Protein AF-A0A101E7K1-F1 (afdb_monomer)

Sequence (128 aa):
MLAAMALLCGRRRRAAAFFVLVTLVMLFLFSSRAGEYFLVRTLEDDFVPLSFRELVDMRNDGVKTAVVVLSGDAVRGSPAGGSLAAEIGEVTLKRLFEGYRVYRVTGFPLCVSGGVEPGAEGLLWLRL

Secondary structure (DSSP, 8-state):
-HHHHHHHHHHHHHHHHHHHHHHHHHHHHHTSHHHHIIIIIHHHTTSPPPPHHHHHHHHHTT----EEEE---EEET-GGGGGGTEEE-HHHHHHHHHHHHHHHHH-PPEEEE-PPPTTS--------

Nearest PDB structures (foldseek):
  6vih-assembly2_B  TM=4.436E-01  e=5.237E+00  Mus musculus
  8tv8-assembly1_A  TM=4.273E-01  e=5.237E+00  Haemophilus influenzae 86-028NP

pLDDT: mean 79.03, std 15.15, range [32.81, 94.38]

Foldseek 3Di:
DVVVVVVVVVVVVVVVVVVVVVVVVVVVCCPDPNVCCVPVVVVVVVDDDDDLVVLQVCLVVVPQDAQEQEADDWDACCPVCPPLSIDRDPVSVVSVVVSVVSCVSRVHHYAYDYDDDVVPPDDDPDDD

Mean predicted aligned error: 11.82 Å

Radius of gyration: 25.3 Å; Cα contacts (8 Å, |Δi|>4): 102; chains: 1; bounding box: 53×42×72 Å

Structure (mmCIF, N/CA/C/O backbone):
data_AF-A0A101E7K1-F1
#
_entry.id   AF-A0A101E7K1-F1
#
loop_
_atom_site.group_PDB
_atom_site.id
_atom_site.type_symbol
_atom_site.label_atom_id
_atom_site.label_alt_id
_atom_site.label_comp_id
_atom_site.label_asym_id
_atom_site.label_entity_id
_atom_site.label_seq_id
_atom_site.pdbx_PDB_ins_code
_atom_site.Cartn_x
_atom_site.Cartn_y
_atom_site.Cartn_z
_atom_site.occupancy
_atom_site.B_iso_or_equiv
_atom_site.auth_seq_id
_atom_site.auth_comp_id
_atom_site.auth_asym_id
_atom_site.auth_atom_id
_atom_site.pdbx_PDB_model_num
ATOM 1 N N . MET A 1 1 ? 30.604 18.712 -49.560 1.00 47.19 1 MET A N 1
ATOM 2 C CA . MET A 1 1 ? 29.372 18.969 -48.771 1.00 47.19 1 MET A CA 1
ATOM 3 C C . MET A 1 1 ? 28.656 17.691 -48.323 1.00 47.19 1 MET A C 1
ATOM 5 O O . MET A 1 1 ? 28.314 17.609 -47.152 1.00 47.19 1 MET A O 1
ATOM 9 N N . LEU A 1 2 ? 28.494 16.668 -49.174 1.00 46.56 2 LEU A N 1
ATOM 10 C CA . LEU A 1 2 ? 27.798 15.413 -48.820 1.00 46.56 2 LEU A CA 1
ATOM 11 C C . LEU A 1 2 ? 28.446 14.616 -47.667 1.00 46.56 2 LEU A C 1
ATOM 13 O O . LEU A 1 2 ? 27.737 14.141 -46.788 1.00 46.56 2 LEU A O 1
ATOM 17 N N . ALA A 1 3 ? 29.780 14.537 -47.598 1.00 50.59 3 ALA A N 1
ATOM 18 C CA . ALA A 1 3 ? 30.481 13.847 -46.505 1.00 50.59 3 ALA A CA 1
ATOM 19 C C . ALA A 1 3 ? 30.315 14.549 -45.142 1.00 50.59 3 ALA A C 1
ATOM 21 O O . ALA A 1 3 ? 30.110 13.891 -44.126 1.00 50.59 3 ALA A O 1
ATOM 22 N N . ALA A 1 4 ? 30.323 15.888 -45.123 1.00 52.47 4 ALA A N 1
ATOM 23 C CA . ALA A 1 4 ? 30.047 16.677 -43.921 1.00 52.47 4 ALA A CA 1
ATOM 24 C C . ALA A 1 4 ? 28.583 16.523 -43.479 1.00 52.47 4 ALA A C 1
ATOM 26 O O . ALA A 1 4 ? 28.312 16.364 -42.293 1.00 52.47 4 ALA A O 1
ATOM 27 N N . MET A 1 5 ? 27.646 16.478 -44.433 1.00 50.53 5 MET A N 1
ATOM 28 C CA . MET A 1 5 ? 26.222 16.244 -44.180 1.00 50.53 5 MET A CA 1
ATOM 29 C C . MET A 1 5 ? 25.953 14.821 -43.656 1.00 50.53 5 MET A C 1
ATOM 31 O O . MET A 1 5 ? 25.153 14.651 -42.73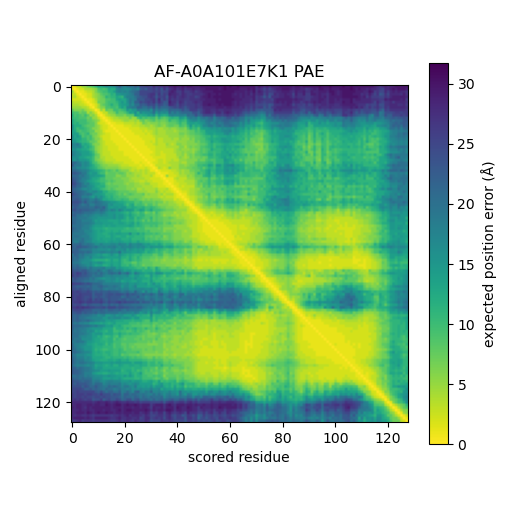7 1.00 50.53 5 MET A O 1
ATOM 35 N N . ALA A 1 6 ? 26.679 13.813 -44.152 1.00 58.31 6 ALA A N 1
ATOM 36 C CA . ALA A 1 6 ? 26.643 12.439 -43.649 1.00 58.31 6 ALA A CA 1
ATOM 37 C C . ALA A 1 6 ? 27.265 12.305 -42.244 1.00 58.31 6 ALA A C 1
ATOM 39 O O . ALA A 1 6 ? 26.709 11.610 -41.396 1.00 58.31 6 ALA A O 1
ATOM 40 N N . LEU A 1 7 ? 28.358 13.024 -41.953 1.00 55.97 7 LEU A N 1
ATOM 41 C CA . LEU A 1 7 ? 28.968 13.110 -40.617 1.00 55.97 7 LEU A CA 1
ATOM 42 C C . LEU A 1 7 ? 28.064 13.835 -39.609 1.00 55.97 7 LEU A C 1
ATOM 44 O O . LEU A 1 7 ? 27.928 13.377 -38.476 1.00 55.97 7 LEU A O 1
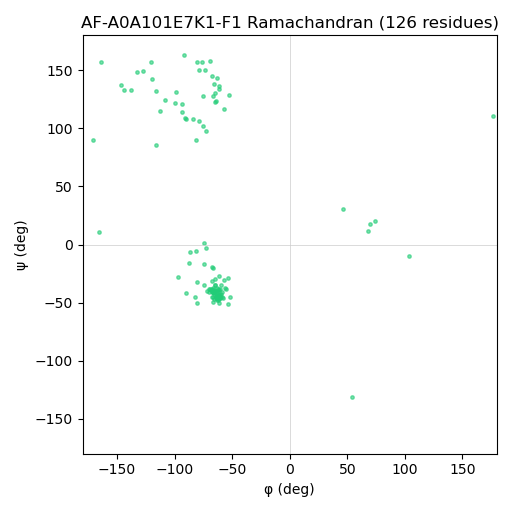ATOM 48 N N . LEU A 1 8 ? 27.396 14.917 -40.020 1.00 56.31 8 LEU A N 1
ATOM 49 C CA . LEU A 1 8 ? 26.394 15.632 -39.220 1.00 56.31 8 LEU A CA 1
ATOM 50 C C . LEU A 1 8 ? 25.156 14.761 -38.955 1.00 56.31 8 LEU A C 1
ATOM 52 O O . LEU A 1 8 ? 24.689 14.704 -37.817 1.00 56.31 8 LEU A O 1
ATOM 56 N N . CYS A 1 9 ? 24.665 14.023 -39.958 1.00 56.19 9 CYS A N 1
ATOM 57 C CA . CYS A 1 9 ? 23.576 13.056 -39.787 1.00 56.19 9 CYS A CA 1
ATOM 58 C C . CYS A 1 9 ? 23.989 11.875 -38.899 1.00 56.19 9 CYS A C 1
ATOM 60 O O . CYS A 1 9 ? 23.218 11.461 -38.040 1.00 56.19 9 CYS A O 1
ATOM 62 N N . GLY A 1 10 ? 25.212 11.361 -39.045 1.00 61.84 10 GLY A N 1
ATOM 63 C CA . GLY A 1 10 ? 25.756 10.282 -38.220 1.00 61.84 10 GLY A CA 1
ATOM 64 C C . GLY A 1 10 ? 25.981 10.701 -36.766 1.00 61.84 10 GLY A C 1
ATOM 65 O O . GLY A 1 10 ? 25.637 9.956 -35.853 1.00 61.84 10 GLY A O 1
ATOM 66 N N . ARG A 1 11 ? 26.485 11.919 -36.528 1.00 63.91 11 ARG A N 1
ATOM 67 C CA . ARG A 1 11 ? 26.668 12.489 -35.184 1.0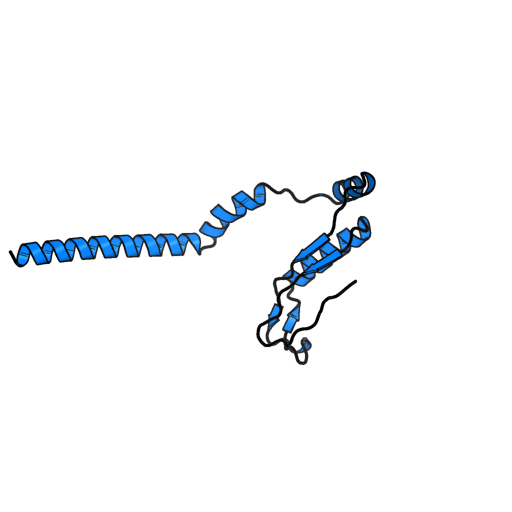0 63.91 11 ARG A CA 1
ATOM 68 C C . ARG A 1 11 ? 25.328 12.789 -34.509 1.00 63.91 11 ARG A C 1
ATOM 70 O O . ARG A 1 11 ? 25.182 12.478 -33.332 1.00 63.91 11 ARG A O 1
ATOM 77 N N . ARG A 1 12 ? 24.330 13.289 -35.252 1.00 68.88 12 ARG A N 1
ATOM 78 C CA . ARG A 1 12 ? 22.944 13.429 -34.762 1.00 68.88 12 ARG A CA 1
ATOM 79 C C . ARG A 1 12 ? 22.290 12.079 -34.469 1.00 68.88 12 ARG A C 1
ATOM 81 O O . ARG A 1 12 ? 21.631 11.961 -33.448 1.00 68.88 12 ARG A O 1
ATOM 88 N N . ARG A 1 13 ? 22.512 11.050 -35.297 1.00 73.69 13 ARG A N 1
ATOM 89 C CA . ARG A 1 13 ? 22.018 9.683 -35.044 1.00 73.69 13 ARG A CA 1
ATOM 90 C C . ARG A 1 13 ? 22.669 9.042 -33.821 1.00 73.69 13 ARG A C 1
ATOM 92 O O . ARG A 1 13 ? 21.967 8.416 -33.043 1.00 73.69 13 ARG A O 1
ATOM 99 N N . ARG A 1 14 ? 23.976 9.228 -33.614 1.00 77.06 14 ARG A N 1
ATOM 100 C CA . ARG A 1 14 ? 24.668 8.760 -32.399 1.00 77.06 14 ARG A CA 1
ATOM 101 C C . ARG A 1 14 ? 24.197 9.504 -31.151 1.00 77.06 14 ARG A C 1
ATOM 103 O O . ARG A 1 14 ? 23.989 8.868 -30.130 1.00 77.06 14 ARG A O 1
ATOM 110 N N . ALA A 1 15 ? 23.983 10.818 -31.243 1.00 81.44 15 ALA A N 1
ATOM 111 C CA . ALA A 1 15 ? 23.408 11.598 -30.149 1.00 81.44 15 ALA A CA 1
ATOM 112 C C . ALA A 1 15 ? 21.971 11.151 -29.834 1.00 81.44 15 ALA A C 1
ATOM 114 O O . ALA A 1 15 ? 21.650 10.913 -28.677 1.00 81.44 15 ALA A O 1
ATOM 115 N N . ALA A 1 16 ? 21.126 10.957 -30.851 1.00 80.81 16 ALA A N 1
ATOM 116 C CA . ALA A 1 16 ? 19.772 10.437 -30.675 1.00 80.8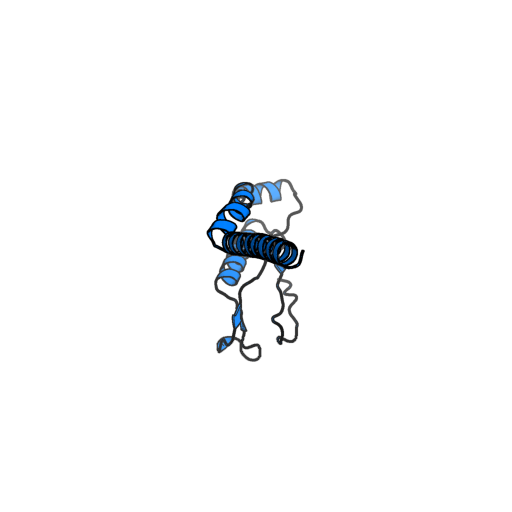1 16 ALA A CA 1
ATOM 117 C C . ALA A 1 16 ? 19.777 9.024 -30.070 1.00 80.81 16 ALA A C 1
ATOM 119 O O . ALA A 1 16 ? 19.045 8.769 -29.124 1.00 80.81 16 ALA A O 1
ATOM 120 N N . ALA A 1 17 ? 20.644 8.130 -30.554 1.00 85.31 17 ALA A N 1
ATOM 121 C CA . ALA A 1 17 ? 20.807 6.790 -29.993 1.00 85.31 17 ALA A CA 1
ATOM 122 C C . ALA A 1 17 ? 21.284 6.831 -28.534 1.00 85.31 17 ALA A C 1
ATOM 124 O O . ALA A 1 17 ? 20.805 6.051 -27.721 1.00 85.31 17 ALA A O 1
ATOM 125 N N . PHE A 1 18 ? 22.178 7.762 -28.189 1.00 88.06 18 PHE A N 1
ATOM 126 C CA . PHE A 1 18 ? 22.599 7.987 -26.809 1.00 88.06 18 PHE A CA 1
ATOM 127 C C . PHE A 1 18 ? 21.430 8.442 -25.929 1.00 88.06 18 PHE A C 1
ATOM 129 O O . PHE A 1 18 ? 21.218 7.855 -24.876 1.00 88.06 18 PHE A O 1
ATOM 136 N N . PHE A 1 19 ? 20.627 9.418 -26.368 1.00 86.50 19 PHE A N 1
ATOM 137 C CA . PHE A 1 19 ? 19.441 9.842 -25.616 1.00 86.50 19 PHE A CA 1
ATOM 138 C C . PHE A 1 19 ? 18.425 8.710 -25.454 1.00 86.50 19 PHE A C 1
ATOM 140 O O . PHE A 1 19 ? 17.940 8.502 -24.350 1.00 86.50 19 PHE A O 1
ATOM 147 N N . VAL A 1 20 ? 18.161 7.930 -26.507 1.00 89.38 20 VAL A N 1
ATOM 148 C CA . VAL A 1 20 ? 17.277 6.755 -26.433 1.00 89.38 20 VAL A CA 1
ATOM 149 C C . VAL A 1 20 ? 17.817 5.722 -25.446 1.00 89.38 20 VAL A C 1
ATOM 151 O O . VAL A 1 20 ? 17.059 5.221 -24.622 1.00 89.38 20 VAL A O 1
ATOM 154 N N . LEU A 1 21 ? 19.120 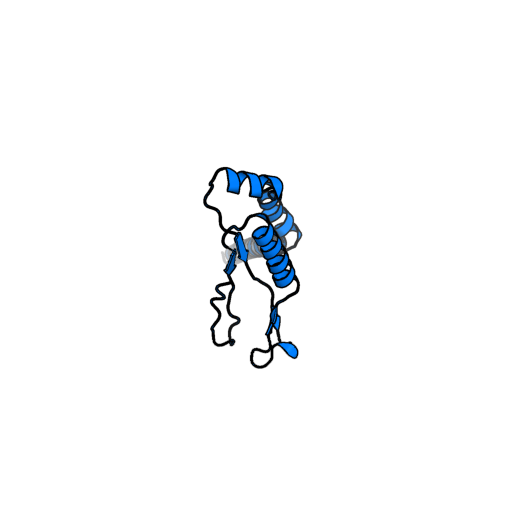5.430 -25.485 1.00 93.81 21 LEU A N 1
ATOM 155 C CA . LEU A 1 21 ? 19.761 4.510 -24.548 1.00 93.81 21 LEU A CA 1
ATOM 156 C C . LEU A 1 21 ? 19.637 5.014 -23.106 1.00 93.81 21 LEU A C 1
ATOM 158 O O . LEU A 1 21 ? 19.256 4.248 -22.228 1.00 93.81 21 LEU A O 1
ATOM 162 N N . VAL A 1 22 ? 19.910 6.298 -22.865 1.00 94.38 22 VAL A N 1
ATOM 163 C CA . VAL A 1 22 ? 19.771 6.920 -21.541 1.00 94.38 22 VAL A CA 1
ATOM 164 C C . VAL A 1 22 ? 18.326 6.844 -21.056 1.00 94.38 22 VAL A C 1
ATOM 166 O O . VAL A 1 22 ? 18.098 6.435 -19.922 1.00 94.38 22 VAL A O 1
ATOM 169 N N . THR A 1 23 ? 17.345 7.172 -21.900 1.00 91.88 23 THR A N 1
ATOM 170 C CA . THR A 1 23 ? 15.924 7.049 -21.553 1.00 91.88 23 THR A CA 1
ATOM 171 C C . THR A 1 23 ? 15.558 5.608 -21.219 1.00 91.88 23 THR A C 1
ATOM 173 O O . THR A 1 23 ? 14.862 5.381 -20.236 1.00 91.88 23 THR A O 1
ATOM 176 N N . LEU A 1 24 ? 16.052 4.633 -21.982 1.00 93.81 24 LEU A N 1
ATOM 177 C CA . LEU A 1 24 ? 15.768 3.220 -21.747 1.00 93.81 24 LEU A CA 1
ATOM 178 C C . LEU A 1 24 ? 16.388 2.724 -20.433 1.00 93.81 24 LEU A C 1
ATOM 180 O O . LEU A 1 24 ? 15.728 2.018 -19.678 1.00 93.81 24 LEU A O 1
ATOM 184 N N . VAL A 1 25 ? 17.617 3.148 -20.123 1.00 93.25 25 VAL A N 1
ATOM 185 C CA . VAL A 1 25 ? 18.278 2.856 -18.842 1.00 93.25 25 VAL A CA 1
ATOM 186 C C . VAL A 1 25 ? 17.526 3.500 -17.680 1.00 93.25 25 VAL A C 1
ATOM 188 O O . VAL A 1 25 ? 17.271 2.833 -16.683 1.00 93.25 25 VAL A O 1
ATOM 191 N N . MET A 1 26 ? 17.128 4.767 -17.801 1.00 91.06 26 MET A N 1
ATOM 192 C CA . MET A 1 26 ? 16.355 5.456 -16.763 1.00 91.06 26 MET A CA 1
ATOM 193 C C . MET A 1 26 ? 14.995 4.795 -16.543 1.00 91.06 26 MET A C 1
ATOM 195 O O . MET A 1 26 ? 14.612 4.546 -15.405 1.00 91.06 26 MET A O 1
ATOM 199 N N . LEU A 1 27 ? 14.290 4.450 -17.621 1.00 90.94 27 LEU A N 1
ATOM 200 C CA . LEU A 1 27 ? 13.003 3.765 -17.553 1.00 90.94 27 LEU A CA 1
ATOM 201 C C . LEU A 1 27 ? 13.145 2.378 -16.921 1.00 90.94 27 LEU A C 1
ATOM 203 O O . LEU A 1 27 ? 12.325 2.000 -16.091 1.00 90.94 27 LEU A O 1
ATOM 207 N N . PHE A 1 28 ? 14.215 1.651 -17.245 1.00 92.06 28 PHE A N 1
ATOM 208 C CA . PHE A 1 28 ? 14.529 0.379 -16.603 1.00 92.06 28 PHE A CA 1
ATOM 209 C C . PHE A 1 28 ? 14.807 0.543 -15.104 1.00 92.06 28 PHE A C 1
ATOM 211 O O . PHE A 1 28 ? 14.251 -0.201 -14.302 1.00 92.06 28 PHE A O 1
ATOM 218 N N . LEU A 1 29 ? 15.619 1.530 -14.710 1.00 90.31 29 LEU A N 1
ATOM 219 C CA . LEU A 1 29 ? 15.913 1.799 -13.301 1.00 90.31 29 LEU A CA 1
ATOM 220 C C . LEU A 1 29 ? 14.642 2.162 -12.525 1.00 90.31 29 LEU A C 1
ATOM 222 O O . LEU A 1 29 ? 14.397 1.569 -11.475 1.00 90.31 29 LEU A O 1
ATOM 226 N N . PHE A 1 30 ? 13.804 3.053 -13.062 1.00 87.94 30 PHE A N 1
ATOM 227 C CA . PHE A 1 30 ? 12.537 3.442 -12.438 1.00 87.94 30 PHE A CA 1
ATOM 228 C C . PHE A 1 30 ? 11.494 2.320 -12.410 1.00 87.94 30 PHE A C 1
ATOM 230 O O . PHE A 1 30 ? 10.718 2.245 -11.466 1.00 87.94 30 PHE A O 1
ATOM 237 N N . SER A 1 31 ? 11.500 1.422 -13.397 1.00 88.75 31 SER A N 1
ATOM 238 C CA . SER A 1 31 ? 10.630 0.240 -13.425 1.00 88.75 31 SER A CA 1
ATOM 239 C C . SER A 1 31 ? 11.163 -0.929 -12.585 1.00 88.75 31 SER A C 1
ATOM 241 O O . SER A 1 31 ? 10.504 -1.965 -12.492 1.00 88.75 31 SER A O 1
ATOM 243 N N . SER A 1 32 ? 12.366 -0.815 -12.018 1.00 89.12 32 SER A N 1
ATOM 244 C CA . SER A 1 32 ? 12.979 -1.865 -11.206 1.00 89.12 32 SER A CA 1
ATOM 245 C C . SER A 1 32 ? 12.660 -1.691 -9.721 1.00 89.12 32 SER A C 1
ATOM 247 O O . SER A 1 32 ? 12.348 -0.594 -9.259 1.00 89.12 32 SER A O 1
ATOM 249 N N . ARG A 1 33 ? 12.862 -2.761 -8.940 1.00 82.25 33 ARG A N 1
ATOM 250 C CA . ARG A 1 33 ? 12.764 -2.720 -7.469 1.00 82.25 33 ARG A CA 1
ATOM 251 C C . ARG A 1 33 ? 13.643 -1.642 -6.829 1.00 82.25 33 ARG A C 1
ATOM 253 O O . ARG A 1 33 ? 13.312 -1.152 -5.759 1.00 82.25 33 ARG A O 1
ATOM 260 N N . ALA A 1 34 ? 14.766 -1.276 -7.452 1.00 84.69 34 ALA A N 1
ATOM 261 C CA . ALA A 1 34 ? 15.626 -0.212 -6.936 1.00 84.69 34 ALA A CA 1
ATOM 262 C C . ALA A 1 34 ? 14.969 1.170 -7.080 1.00 84.69 34 ALA A C 1
ATOM 264 O O . ALA A 1 34 ? 15.072 1.995 -6.174 1.00 84.69 34 ALA A O 1
ATOM 265 N N . GLY A 1 35 ? 14.267 1.403 -8.194 1.00 84.56 35 GLY A N 1
ATOM 266 C CA . GLY A 1 35 ? 13.477 2.612 -8.414 1.00 84.56 35 GLY A CA 1
ATOM 267 C C . GLY A 1 35 ? 12.297 2.694 -7.453 1.00 84.56 35 GLY A C 1
ATOM 268 O O . GLY A 1 35 ? 12.127 3.719 -6.799 1.00 84.56 35 GLY A O 1
ATOM 269 N N . GLU A 1 36 ? 11.552 1.594 -7.307 1.00 83.69 36 GLU A N 1
ATOM 270 C CA . GLU A 1 36 ? 10.478 1.457 -6.314 1.00 83.69 36 GLU A CA 1
ATOM 271 C C . GLU A 1 36 ? 10.989 1.784 -4.909 1.00 83.69 36 GLU A C 1
ATOM 273 O O . GLU A 1 36 ? 10.447 2.659 -4.247 1.00 83.69 36 GLU A O 1
ATOM 278 N N . TYR A 1 37 ? 12.091 1.166 -4.483 1.00 85.25 37 TYR A N 1
ATOM 279 C CA . TYR A 1 37 ? 12.677 1.425 -3.173 1.00 85.25 37 TYR A CA 1
ATOM 280 C C . TYR A 1 37 ? 13.035 2.902 -2.977 1.00 85.25 37 TYR A C 1
ATOM 282 O O . TYR A 1 37 ? 12.735 3.471 -1.938 1.00 85.25 37 TYR A O 1
ATOM 290 N N . PHE A 1 38 ? 13.676 3.543 -3.955 1.00 85.44 38 PHE A N 1
ATOM 291 C CA . PHE A 1 38 ? 14.118 4.929 -3.802 1.00 85.44 38 PHE A CA 1
ATOM 292 C C . PHE A 1 38 ? 12.949 5.928 -3.784 1.00 85.44 38 PHE A C 1
ATOM 294 O O . PHE A 1 38 ? 12.950 6.871 -2.994 1.00 85.44 38 PHE A O 1
ATOM 301 N N . LEU A 1 39 ? 11.947 5.719 -4.641 1.00 83.88 39 LEU A N 1
ATOM 302 C CA . LEU A 1 39 ? 10.788 6.607 -4.767 1.00 83.88 39 LEU A CA 1
ATOM 303 C C . LEU A 1 39 ? 9.743 6.362 -3.682 1.00 83.88 39 LEU A C 1
ATOM 305 O O . LEU A 1 39 ? 9.279 7.305 -3.050 1.00 83.88 39 LEU A O 1
ATOM 309 N N . VAL A 1 40 ? 9.351 5.103 -3.500 1.00 83.06 40 VAL A N 1
ATOM 310 C CA . VAL A 1 40 ? 8.199 4.723 -2.679 1.00 83.06 40 VAL A CA 1
ATOM 311 C C . VAL A 1 40 ? 8.585 4.680 -1.213 1.00 83.06 40 VAL A C 1
ATOM 313 O O . VAL A 1 40 ? 7.888 5.270 -0.400 1.00 83.06 40 VAL A O 1
ATOM 316 N N . ARG A 1 41 ? 9.726 4.076 -0.861 1.00 78.38 41 ARG A N 1
ATOM 317 C CA . ARG A 1 41 ? 10.103 3.929 0.551 1.00 78.38 41 ARG A CA 1
ATOM 318 C C . ARG A 1 41 ? 10.310 5.272 1.244 1.00 78.38 41 ARG A C 1
ATOM 320 O O . ARG A 1 41 ? 9.888 5.438 2.377 1.00 78.38 41 ARG A O 1
ATOM 327 N N . THR A 1 42 ? 10.887 6.241 0.534 1.00 79.12 42 THR A N 1
ATOM 328 C CA . THR A 1 42 ? 11.045 7.609 1.047 1.00 79.12 42 THR A CA 1
ATOM 329 C C . THR A 1 42 ? 9.693 8.249 1.375 1.00 79.12 42 THR A C 1
ATOM 331 O O . THR A 1 42 ? 9.597 8.997 2.336 1.00 79.12 42 THR A O 1
ATOM 334 N N . LEU A 1 43 ? 8.648 7.945 0.598 1.00 79.62 43 LEU A N 1
ATOM 335 C CA . LEU A 1 43 ? 7.293 8.443 0.846 1.00 79.62 43 LEU A CA 1
ATOM 336 C C . LEU A 1 43 ? 6.555 7.635 1.922 1.00 79.62 43 LEU A C 1
ATOM 338 O O . LEU A 1 43 ? 5.728 8.193 2.633 1.00 79.62 43 LEU A O 1
ATOM 342 N N . GLU A 1 44 ? 6.818 6.332 2.030 1.00 79.69 44 GLU A N 1
ATOM 343 C CA . GLU A 1 44 ? 6.190 5.461 3.030 1.00 79.69 44 GLU A CA 1
ATOM 344 C C . GLU A 1 44 ? 6.753 5.688 4.440 1.00 79.69 44 GLU A C 1
ATOM 346 O O . GLU A 1 44 ? 5.994 5.635 5.407 1.00 79.69 44 GLU A O 1
ATOM 351 N N . ASP A 1 45 ? 8.047 5.994 4.567 1.00 79.44 45 ASP A N 1
ATOM 352 C CA . ASP A 1 45 ? 8.704 6.210 5.864 1.00 79.44 45 ASP A CA 1
ATOM 353 C C . ASP A 1 45 ? 8.185 7.473 6.596 1.00 79.44 45 ASP A C 1
ATOM 355 O O . ASP A 1 45 ? 8.285 7.555 7.822 1.00 79.44 45 ASP A O 1
ATOM 359 N N . ASP A 1 46 ? 7.566 8.423 5.884 1.00 79.56 46 ASP A N 1
ATOM 360 C CA . ASP A 1 46 ? 6.960 9.627 6.476 1.00 79.56 46 ASP A CA 1
ATOM 361 C C . ASP A 1 46 ? 5.629 9.344 7.207 1.00 79.56 46 ASP A C 1
ATOM 363 O O . ASP A 1 46 ? 5.182 10.155 8.024 1.00 79.56 46 ASP A O 1
ATOM 367 N N . PHE A 1 47 ? 4.987 8.194 6.958 1.00 76.25 47 PHE A N 1
ATOM 368 C CA . PHE A 1 47 ? 3.683 7.848 7.534 1.00 76.25 47 PHE A CA 1
ATOM 369 C C . PHE A 1 47 ? 3.776 6.621 8.440 1.00 76.25 47 PHE A C 1
ATOM 371 O O . PHE A 1 47 ? 3.494 5.488 8.044 1.00 76.25 47 PHE A O 1
ATOM 378 N N . VAL A 1 48 ? 4.119 6.856 9.707 1.00 82.81 48 VAL A N 1
ATOM 379 C CA . VAL A 1 48 ? 4.140 5.799 10.725 1.00 82.81 48 VAL A CA 1
ATOM 380 C C . VAL A 1 48 ? 2.714 5.272 10.972 1.00 82.81 48 VAL A C 1
ATOM 382 O O . VAL A 1 48 ? 1.801 6.071 11.204 1.00 82.81 48 VAL A O 1
ATOM 385 N N . PRO A 1 49 ? 2.488 3.942 10.958 1.00 85.31 49 PRO A N 1
ATOM 386 C CA . PRO A 1 49 ? 1.178 3.366 11.244 1.00 85.31 49 PRO A CA 1
ATOM 387 C C . PRO A 1 49 ? 0.700 3.702 12.661 1.00 85.31 49 PRO A C 1
ATOM 389 O O . PRO A 1 49 ? 1.437 3.517 13.630 1.00 85.31 49 PRO A O 1
ATOM 392 N N . LEU A 1 50 ? -0.560 4.127 12.786 1.00 87.69 50 LEU A N 1
ATOM 393 C CA . LEU A 1 50 ? -1.196 4.386 14.080 1.00 87.69 50 LEU A CA 1
ATOM 394 C C . LEU A 1 50 ? -1.355 3.093 14.886 1.00 87.69 50 LEU A C 1
ATOM 396 O O . LEU A 1 50 ? -1.785 2.057 14.372 1.00 87.69 50 LEU A O 1
ATOM 400 N N . SER A 1 51 ? -1.073 3.172 16.180 1.00 90.31 51 SER A N 1
ATOM 401 C CA . SER A 1 51 ? -1.340 2.094 17.124 1.00 90.31 51 SER A CA 1
ATOM 402 C C . SER A 1 51 ? -2.829 2.011 17.479 1.00 90.31 51 SER A C 1
ATOM 404 O O . SER A 1 51 ? -3.573 2.991 17.429 1.00 90.31 51 SER A O 1
ATOM 406 N N . PHE A 1 52 ? -3.282 0.835 17.930 1.00 87.81 52 PHE A N 1
ATOM 407 C CA . PHE A 1 52 ? -4.663 0.662 18.404 1.00 87.81 52 PHE A CA 1
ATOM 408 C C . PHE A 1 52 ? -5.033 1.614 19.546 1.00 87.81 52 PHE A C 1
ATOM 410 O O . PHE A 1 52 ? -6.194 1.995 19.660 1.00 87.81 52 PHE A O 1
ATOM 417 N N . ARG A 1 53 ? -4.064 1.996 20.386 1.00 90.12 53 ARG A N 1
ATOM 418 C CA . ARG A 1 53 ? -4.296 2.924 21.493 1.00 90.12 53 ARG A CA 1
ATOM 419 C C . ARG A 1 53 ? -4.637 4.316 20.973 1.00 90.12 53 ARG A C 1
ATOM 421 O O . ARG A 1 53 ? -5.670 4.851 21.350 1.00 90.12 53 ARG A O 1
ATOM 428 N N . GLU A 1 54 ? -3.840 4.832 20.043 1.00 91.44 54 GLU A N 1
ATOM 429 C CA . GLU A 1 54 ? -4.079 6.139 19.421 1.00 91.44 54 GLU A CA 1
ATOM 430 C C . GLU A 1 54 ? -5.421 6.173 18.686 1.00 91.44 54 GLU A C 1
ATOM 432 O O . GLU A 1 54 ? -6.158 7.146 18.784 1.00 91.44 54 GLU A O 1
ATOM 437 N N . LEU A 1 55 ? -5.798 5.081 18.014 1.00 90.81 55 LEU A N 1
ATOM 438 C CA . LEU A 1 55 ? -7.100 4.982 17.349 1.00 90.81 55 LEU A CA 1
ATOM 439 C C . LEU A 1 55 ? -8.283 5.011 18.333 1.00 90.81 55 LEU A C 1
ATOM 441 O O . LEU A 1 55 ? -9.341 5.553 18.009 1.00 90.81 55 LEU A O 1
ATOM 445 N N . VAL A 1 56 ? -8.128 4.425 19.523 1.00 89.88 56 VAL A N 1
ATOM 446 C CA . VAL A 1 56 ? -9.140 4.490 20.590 1.00 89.88 56 VAL A CA 1
ATOM 447 C C . VAL A 1 56 ? -9.190 5.887 21.206 1.00 89.88 56 VAL A C 1
ATOM 449 O O . VAL A 1 56 ? -10.284 6.397 21.438 1.00 89.88 56 VAL A O 1
ATOM 452 N N . ASP A 1 57 ? -8.040 6.526 21.409 1.00 92.12 57 ASP A N 1
ATOM 453 C CA . ASP A 1 57 ? -7.965 7.898 21.917 1.00 92.12 57 ASP A CA 1
ATOM 454 C C . ASP A 1 57 ? -8.648 8.872 20.937 1.00 92.12 57 ASP A C 1
ATOM 456 O O . ASP A 1 57 ? -9.551 9.602 21.335 1.00 92.12 57 ASP A O 1
ATOM 460 N N . MET A 1 58 ? -8.382 8.754 19.629 1.00 90.31 58 MET A N 1
ATOM 461 C CA . MET A 1 58 ? -9.080 9.519 18.581 1.00 90.31 58 MET A CA 1
ATOM 462 C C . MET A 1 58 ? -10.605 9.355 18.629 1.00 90.31 58 MET A C 1
ATOM 464 O O . MET A 1 58 ? -11.353 10.303 18.379 1.00 90.31 58 MET A O 1
ATOM 468 N N . ARG A 1 59 ? -11.086 8.144 18.930 1.00 88.38 59 ARG A N 1
ATOM 469 C CA . ARG A 1 59 ? -12.520 7.881 19.087 1.00 88.38 59 ARG A CA 1
ATOM 470 C C . ARG A 1 59 ? -13.077 8.605 20.314 1.00 88.38 59 ARG A C 1
ATOM 472 O O . ARG A 1 59 ? -14.151 9.197 20.222 1.00 88.38 59 ARG A O 1
ATOM 479 N N . ASN A 1 60 ? -12.375 8.541 21.444 1.00 90.00 60 ASN A N 1
ATOM 480 C CA . ASN A 1 60 ? -12.786 9.179 22.697 1.00 90.00 60 ASN A CA 1
ATOM 481 C C . ASN A 1 60 ? -12.800 10.708 22.580 1.00 90.00 60 ASN A C 1
ATOM 483 O O . ASN A 1 60 ? -13.706 11.350 23.108 1.00 90.00 60 ASN A O 1
ATOM 487 N N . ASP A 1 61 ? -11.871 11.264 21.804 1.00 92.25 61 ASP A N 1
ATOM 488 C CA . ASP A 1 61 ? -11.793 12.691 21.479 1.00 92.25 61 ASP A CA 1
ATOM 489 C C . ASP A 1 61 ? -12.888 13.144 20.492 1.00 92.25 61 ASP A C 1
ATOM 491 O O . ASP A 1 61 ? -13.001 14.325 20.161 1.00 92.25 61 ASP A O 1
ATOM 495 N N . GLY A 1 62 ? -13.725 12.216 20.009 1.00 88.38 62 GLY A N 1
ATOM 496 C CA . GLY A 1 62 ? -14.842 12.509 19.113 1.00 88.38 62 GLY A CA 1
ATOM 497 C C . GLY A 1 62 ? -14.420 12.831 17.677 1.00 88.38 62 GLY A C 1
ATOM 498 O O . GLY A 1 62 ? -15.196 13.436 16.930 1.00 88.38 62 GLY A O 1
ATOM 499 N N . VAL A 1 63 ? -13.211 12.434 17.267 1.00 90.75 63 VAL A N 1
ATOM 500 C CA . VAL A 1 63 ? -12.723 12.646 15.901 1.00 90.75 63 VAL A CA 1
ATOM 501 C C . VAL A 1 63 ? -13.546 11.799 14.929 1.00 90.75 63 VAL A C 1
ATOM 503 O O . VAL A 1 63 ? -13.722 10.591 15.100 1.00 90.75 63 VAL A O 1
ATOM 506 N N . LYS A 1 64 ? -14.073 12.437 13.879 1.00 88.69 64 LYS A N 1
ATOM 507 C CA . LYS A 1 64 ? -14.826 11.748 12.825 1.00 88.69 64 LYS A CA 1
ATOM 508 C C . LYS A 1 64 ? -13.861 10.984 11.923 1.00 88.69 64 LYS A C 1
ATOM 510 O O . LYS A 1 64 ? -13.252 11.574 11.035 1.00 88.69 64 LYS A O 1
ATOM 515 N N . THR A 1 65 ? -13.782 9.675 12.127 1.00 91.88 65 THR A N 1
ATOM 516 C CA . THR A 1 65 ? -12.869 8.783 11.405 1.00 91.88 65 THR A CA 1
ATOM 517 C C . THR A 1 65 ? -13.631 7.608 10.797 1.00 91.88 65 THR A C 1
ATOM 519 O O . THR A 1 65 ? -14.644 7.168 11.338 1.00 91.88 65 THR A O 1
ATOM 522 N N . ALA A 1 66 ? -13.139 7.094 9.669 1.00 90.88 66 ALA A N 1
ATOM 523 C CA . ALA A 1 66 ? -13.620 5.875 9.029 1.00 90.88 66 ALA A CA 1
ATOM 524 C C . ALA A 1 66 ? -12.431 4.981 8.657 1.00 90.88 66 ALA A C 1
ATOM 526 O O . ALA A 1 66 ? -11.351 5.475 8.336 1.00 90.88 66 ALA A O 1
ATOM 527 N N . VAL A 1 67 ? -12.639 3.667 8.685 1.00 91.81 67 VAL A N 1
ATOM 528 C CA . VAL A 1 67 ? -11.663 2.679 8.220 1.00 91.81 67 VAL A CA 1
ATOM 529 C C . VAL A 1 67 ? -11.980 2.368 6.766 1.00 91.81 67 VAL A C 1
ATOM 531 O O . VAL A 1 67 ? -13.081 1.914 6.461 1.00 91.81 67 VAL A O 1
ATOM 534 N N . VAL A 1 68 ? -11.025 2.597 5.866 1.00 91.88 68 VAL A N 1
ATOM 535 C CA . VAL A 1 68 ? -11.177 2.272 4.443 1.00 91.88 68 VAL A CA 1
ATOM 536 C C . VAL A 1 68 ? -10.214 1.152 4.082 1.00 91.88 68 VAL A C 1
ATOM 538 O O . VAL A 1 68 ? -8.999 1.325 4.127 1.00 91.88 68 VAL A O 1
ATOM 541 N N . VAL A 1 69 ? -10.759 -0.003 3.712 1.00 91.19 69 VAL A N 1
ATOM 542 C CA . VAL A 1 69 ? -9.990 -1.146 3.217 1.00 91.19 69 VAL A CA 1
ATOM 543 C C . VAL A 1 69 ? -9.947 -1.076 1.696 1.00 91.19 69 VAL A C 1
ATOM 545 O O . VAL A 1 69 ? -10.975 -1.220 1.033 1.00 91.19 69 VAL A O 1
ATOM 548 N N . LEU A 1 70 ? -8.750 -0.872 1.145 1.00 89.00 70 LEU A N 1
ATOM 549 C CA . LEU A 1 70 ? -8.505 -0.892 -0.297 1.00 89.00 70 LEU A CA 1
ATOM 550 C C . LEU A 1 70 ? -8.124 -2.308 -0.744 1.00 89.00 70 LEU A C 1
ATOM 552 O O . LEU A 1 70 ? -7.025 -2.802 -0.456 1.00 89.00 70 LEU A O 1
ATOM 556 N N . SER A 1 71 ? -9.040 -2.961 -1.454 1.00 82.75 71 SER A N 1
ATOM 557 C CA . SER A 1 71 ? -8.752 -4.221 -2.144 1.00 82.75 71 SER A CA 1
ATOM 558 C C . SER A 1 71 ? -7.886 -3.972 -3.381 1.00 82.75 71 SER A C 1
ATOM 560 O O . SER A 1 71 ? -7.917 -2.893 -3.972 1.00 82.75 71 SER A O 1
ATOM 562 N N . GLY A 1 72 ? -7.056 -4.948 -3.741 1.00 79.81 72 GLY A N 1
ATOM 563 C CA . GLY A 1 72 ? -6.108 -4.777 -4.848 1.00 79.81 72 GLY A CA 1
ATOM 564 C C . GLY A 1 72 ? -5.479 -6.064 -5.362 1.00 79.81 72 GLY A C 1
ATOM 565 O O . GLY A 1 72 ? -4.518 -5.999 -6.116 1.00 79.81 72 GLY A O 1
ATOM 566 N N . ASP A 1 73 ? -5.987 -7.215 -4.928 1.00 80.44 73 ASP A N 1
ATOM 567 C CA . ASP A 1 73 ? -5.453 -8.527 -5.276 1.00 80.44 73 ASP A CA 1
ATOM 568 C C . ASP A 1 73 ? -6.595 -9.536 -5.427 1.00 80.44 73 ASP A C 1
ATOM 570 O O . ASP A 1 73 ? -7.484 -9.599 -4.564 1.00 80.44 73 ASP A O 1
ATOM 574 N N . ALA A 1 74 ? -6.551 -10.305 -6.514 1.00 80.44 74 ALA A N 1
ATOM 575 C CA . ALA A 1 74 ? -7.531 -11.317 -6.879 1.00 80.44 74 ALA A CA 1
ATOM 576 C C . ALA A 1 74 ? -6.852 -12.492 -7.600 1.00 80.44 74 ALA A C 1
ATOM 578 O O . ALA A 1 74 ? -6.014 -12.307 -8.485 1.00 80.44 74 ALA A O 1
ATOM 579 N N . VAL A 1 75 ? -7.244 -13.715 -7.246 1.00 80.31 75 VAL A N 1
ATOM 580 C CA . VAL A 1 75 ? -6.777 -14.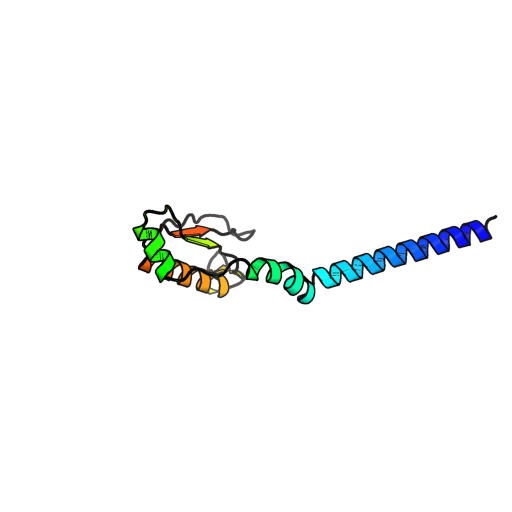943 -7.897 1.00 80.31 75 VAL A CA 1
ATOM 581 C C . VAL A 1 75 ? -7.718 -15.271 -9.049 1.00 80.31 75 VAL A C 1
ATOM 583 O O . VAL A 1 75 ? -8.856 -15.687 -8.833 1.00 80.31 75 VAL A O 1
ATOM 586 N N . ARG A 1 76 ? -7.244 -15.077 -10.284 1.00 76.38 76 ARG A N 1
ATOM 587 C CA . ARG A 1 76 ? -7.989 -15.405 -11.510 1.00 76.38 76 ARG A CA 1
ATOM 588 C C . ARG A 1 76 ? -7.938 -16.899 -11.823 1.00 76.38 76 ARG A C 1
ATOM 590 O O . ARG A 1 76 ? -6.943 -17.566 -11.555 1.00 76.38 76 ARG A O 1
ATOM 597 N N . GLY A 1 77 ? -8.989 -17.401 -12.467 1.00 73.31 77 GLY A N 1
ATOM 598 C CA . GLY A 1 77 ? -9.132 -18.810 -12.831 1.00 73.31 77 GLY A CA 1
ATOM 599 C C . GLY A 1 77 ? -9.344 -19.727 -11.629 1.00 73.31 77 GLY A C 1
ATOM 600 O O . GLY A 1 77 ? -9.124 -20.931 -11.745 1.00 73.31 77 GLY A O 1
ATOM 601 N N . SER A 1 78 ? -9.731 -19.171 -10.477 1.00 70.88 78 SER A N 1
ATOM 602 C CA . SER A 1 78 ? -9.861 -19.971 -9.269 1.00 70.88 78 SER A CA 1
ATOM 603 C C . SER A 1 78 ? -11.134 -20.825 -9.307 1.00 70.88 78 SER A C 1
ATOM 605 O O . SER A 1 78 ? -12.219 -20.271 -9.521 1.00 70.88 78 SER A O 1
ATOM 607 N N . PRO A 1 79 ? -11.047 -22.152 -9.077 1.00 66.81 79 PRO A N 1
ATOM 608 C CA . PRO A 1 79 ? -12.206 -23.043 -9.117 1.00 66.81 79 PRO A CA 1
ATOM 609 C C . PRO A 1 79 ? -13.295 -22.707 -8.091 1.00 66.81 79 PRO A C 1
ATOM 611 O O . PRO A 1 79 ? -14.461 -23.009 -8.336 1.00 66.81 79 PRO A O 1
ATOM 614 N N . ALA A 1 80 ? -12.947 -22.089 -6.956 1.00 68.38 80 ALA A N 1
ATOM 615 C CA . ALA A 1 80 ? -13.918 -21.712 -5.928 1.00 68.38 80 ALA A CA 1
ATOM 616 C C . ALA A 1 80 ? -14.562 -20.332 -6.182 1.00 68.38 80 ALA A C 1
ATOM 618 O O . ALA A 1 80 ? -15.556 -19.999 -5.539 1.00 68.38 80 ALA A O 1
ATOM 619 N N . GLY A 1 81 ? -14.097 -19.578 -7.187 1.00 64.06 81 GLY A N 1
ATOM 620 C CA . GLY A 1 81 ? -14.703 -18.319 -7.643 1.00 64.06 81 GLY A CA 1
ATOM 621 C C . GLY A 1 81 ? -16.005 -18.488 -8.440 1.00 64.06 81 GLY A C 1
ATOM 622 O O . GLY A 1 81 ? -16.580 -17.503 -8.908 1.00 64.06 81 GLY A O 1
ATOM 623 N N . GLY A 1 82 ? -16.475 -19.727 -8.629 1.00 69.00 82 GLY A N 1
ATOM 624 C CA . GLY A 1 82 ? -17.734 -20.033 -9.306 1.00 69.00 82 GLY A CA 1
ATOM 625 C C . GLY A 1 82 ? -17.820 -19.411 -10.703 1.00 69.00 82 GLY A C 1
ATOM 626 O O . GLY A 1 82 ? -16.892 -19.517 -11.501 1.00 69.00 82 GLY A O 1
ATOM 627 N N . SER A 1 83 ? -18.932 -18.732 -10.997 1.00 61.78 83 SER A N 1
ATOM 628 C CA . SER A 1 83 ? -19.177 -18.078 -12.292 1.00 61.78 83 SER A CA 1
ATOM 629 C C . SER A 1 83 ? -18.260 -16.886 -12.581 1.00 61.78 83 SER A C 1
ATOM 631 O O . SER A 1 83 ? -18.134 -16.494 -13.736 1.00 61.78 83 SER A O 1
ATOM 633 N N . LEU A 1 84 ? -17.635 -16.306 -11.553 1.00 64.12 84 LEU A N 1
ATOM 634 C CA . LEU A 1 84 ? -16.714 -15.174 -11.685 1.00 64.12 84 LEU A CA 1
ATOM 635 C C . LEU A 1 84 ? -15.273 -15.631 -11.942 1.00 64.12 84 LEU A C 1
ATOM 637 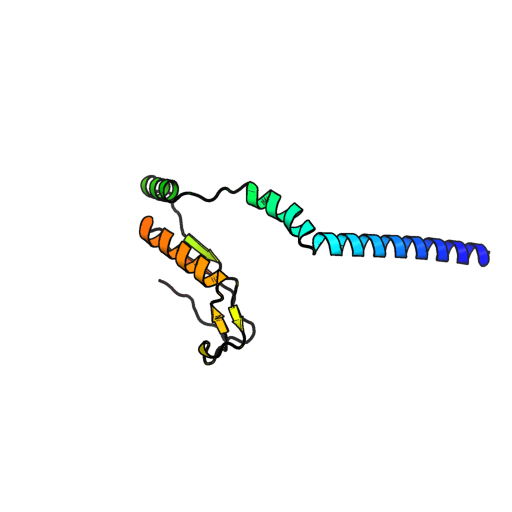O O . LEU A 1 84 ? -14.447 -14.813 -12.342 1.00 64.12 84 LEU A O 1
ATOM 641 N N . ALA A 1 85 ? -14.967 -16.915 -11.701 1.00 63.97 85 ALA A N 1
ATOM 642 C CA . ALA A 1 85 ? -13.624 -17.491 -11.786 1.00 63.97 85 ALA A CA 1
ATOM 643 C C . ALA A 1 85 ? -12.550 -16.624 -11.092 1.00 63.97 85 ALA A C 1
ATOM 645 O O . ALA A 1 85 ? -11.397 -16.587 -11.522 1.00 63.97 85 ALA A O 1
ATOM 646 N N . ALA A 1 86 ? -12.932 -15.898 -10.040 1.00 70.25 86 ALA A N 1
ATOM 647 C CA . ALA A 1 86 ? -12.080 -14.964 -9.323 1.00 70.25 86 ALA A CA 1
ATOM 648 C C . ALA A 1 86 ? -12.306 -15.110 -7.816 1.00 70.25 86 ALA A C 1
ATOM 650 O O . ALA A 1 86 ? -13.444 -15.144 -7.350 1.00 70.25 86 ALA A O 1
ATOM 651 N N .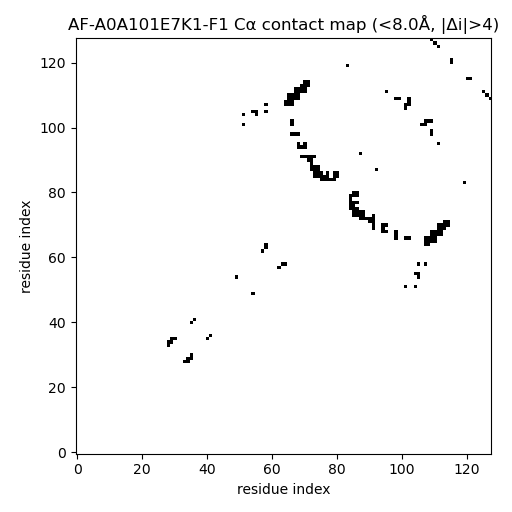 GLU A 1 87 ? -11.215 -15.192 -7.062 1.00 78.69 87 GLU A N 1
ATOM 652 C CA . GLU A 1 87 ? -11.218 -15.241 -5.600 1.00 78.69 87 GLU A CA 1
ATOM 653 C C . GLU A 1 87 ? -10.429 -14.082 -5.004 1.00 78.69 87 GLU A C 1
ATOM 655 O O . GLU A 1 87 ? -9.547 -13.511 -5.643 1.00 78.69 87 GLU A O 1
ATOM 660 N N . ILE A 1 88 ? -10.738 -13.746 -3.752 1.00 80.94 88 ILE A N 1
ATOM 661 C CA . ILE A 1 88 ? -10.003 -12.731 -3.000 1.00 80.94 88 ILE A CA 1
ATOM 662 C C . ILE A 1 88 ? -8.562 -13.214 -2.806 1.00 80.94 88 ILE A C 1
ATOM 664 O O . ILE A 1 88 ? -8.331 -14.278 -2.235 1.00 80.94 88 ILE A O 1
ATOM 668 N N . GLY A 1 89 ? -7.596 -12.413 -3.255 1.00 85.19 89 GLY A N 1
ATOM 669 C CA . GLY A 1 89 ? -6.181 -12.709 -3.058 1.00 85.19 89 GLY A CA 1
ATOM 670 C C . GLY A 1 89 ? -5.742 -12.581 -1.598 1.00 85.19 89 GLY A C 1
ATOM 671 O O . GLY A 1 89 ? -6.369 -11.885 -0.790 1.00 85.19 89 GLY A O 1
ATOM 672 N N . GLU A 1 90 ? -4.639 -13.242 -1.247 1.00 88.25 90 GLU A N 1
ATOM 673 C CA . GLU A 1 90 ? -4.115 -13.294 0.125 1.00 88.25 90 GLU A CA 1
ATOM 674 C C . GLU A 1 90 ? -3.868 -11.889 0.697 1.00 88.25 90 GLU A C 1
ATOM 676 O O . GLU A 1 90 ? -4.138 -11.625 1.873 1.00 88.25 90 GLU A O 1
ATOM 681 N N . VAL A 1 91 ? -3.396 -10.957 -0.137 1.00 87.19 91 VAL A N 1
ATOM 682 C CA . VAL A 1 91 ? -3.114 -9.580 0.283 1.00 87.19 91 VAL A CA 1
ATOM 683 C C . VAL A 1 91 ? -4.407 -8.841 0.628 1.00 87.19 91 VAL A C 1
ATOM 685 O O . VAL A 1 91 ? -4.487 -8.195 1.677 1.00 87.19 91 VAL A O 1
ATOM 688 N N . THR A 1 92 ? -5.439 -8.960 -0.212 1.00 88.75 92 THR A N 1
ATOM 689 C CA . THR A 1 92 ? -6.755 -8.363 0.057 1.00 88.75 92 THR A CA 1
ATOM 690 C C . THR A 1 92 ? -7.372 -8.959 1.321 1.00 88.75 92 THR A C 1
ATOM 692 O O . THR A 1 92 ? -7.904 -8.218 2.148 1.00 88.75 92 THR A O 1
ATOM 695 N N . LEU A 1 93 ? -7.247 -10.275 1.523 1.00 90.06 93 LEU A N 1
ATOM 696 C CA . LEU A 1 93 ? -7.768 -10.946 2.713 1.00 90.06 93 LEU A CA 1
ATOM 697 C C . LEU A 1 93 ? -7.089 -10.449 3.997 1.00 90.06 93 LEU A C 1
ATOM 699 O O . LEU A 1 93 ? -7.778 -10.140 4.970 1.00 90.06 93 LEU A O 1
ATOM 703 N N . LYS A 1 94 ? -5.758 -10.300 3.997 1.00 91.06 94 LYS A N 1
ATOM 704 C CA . LYS A 1 94 ? -5.013 -9.728 5.134 1.00 91.06 94 LYS A CA 1
ATOM 705 C C . LYS A 1 94 ? -5.480 -8.310 5.461 1.00 91.06 94 LYS A C 1
ATOM 707 O O . LYS A 1 94 ? -5.727 -8.002 6.625 1.00 91.06 94 LYS A O 1
ATOM 712 N N . ARG A 1 95 ? -5.657 -7.459 4.445 1.00 91.44 95 ARG A N 1
ATOM 713 C CA . ARG A 1 95 ? -6.152 -6.081 4.627 1.00 91.44 95 ARG A CA 1
ATOM 714 C C . ARG A 1 95 ? -7.567 -6.051 5.197 1.00 91.44 95 ARG A C 1
ATOM 716 O O . ARG A 1 95 ? -7.847 -5.251 6.086 1.00 91.44 95 ARG A O 1
ATOM 723 N N . LEU A 1 96 ? -8.445 -6.931 4.716 1.00 91.69 96 LEU A N 1
ATOM 724 C CA . LEU A 1 96 ? -9.814 -7.047 5.213 1.00 91.69 96 LEU A CA 1
ATOM 725 C C . LEU A 1 96 ? -9.840 -7.497 6.676 1.00 91.69 96 LEU A C 1
ATOM 727 O O . LEU A 1 96 ? -10.570 -6.926 7.484 1.00 91.69 96 LEU A O 1
ATOM 731 N N . PHE A 1 97 ? -9.012 -8.482 7.022 1.00 92.94 97 PHE A N 1
ATOM 732 C CA . PHE A 1 97 ? -8.893 -8.976 8.386 1.00 92.94 97 PHE A CA 1
ATOM 733 C C . PHE A 1 97 ? -8.393 -7.892 9.348 1.00 92.94 97 PHE A C 1
ATOM 735 O O . PHE A 1 97 ? -9.005 -7.671 10.393 1.00 92.94 97 PHE A O 1
ATOM 742 N N . GLU A 1 98 ? -7.335 -7.163 8.990 1.00 91.94 98 GLU A N 1
ATOM 743 C CA . GLU A 1 98 ? -6.825 -6.072 9.828 1.00 91.94 98 GLU A CA 1
ATOM 744 C C . GLU A 1 98 ? -7.814 -4.901 9.923 1.00 91.94 98 GLU A C 1
ATOM 746 O O . GLU A 1 98 ? -8.065 -4.393 11.016 1.00 91.94 98 GLU A O 1
ATOM 751 N N . GLY A 1 99 ? -8.477 -4.532 8.822 1.00 92.50 99 GLY A N 1
ATOM 752 C CA . GLY A 1 99 ? -9.549 -3.533 8.843 1.00 92.50 99 GLY A CA 1
ATOM 753 C C . GLY A 1 99 ? -10.701 -3.928 9.774 1.00 92.50 99 GLY A C 1
ATOM 754 O O . GLY A 1 99 ? -11.188 -3.104 10.551 1.00 92.50 99 GLY A O 1
ATOM 755 N N . TYR A 1 100 ? -11.082 -5.208 9.774 1.00 93.62 100 TYR A N 1
ATOM 756 C CA . TYR A 1 100 ? -12.075 -5.745 10.702 1.00 93.62 100 TYR A CA 1
ATOM 757 C C . TYR A 1 100 ? -11.597 -5.720 12.161 1.00 93.62 100 TYR A C 1
ATOM 759 O O . TYR A 1 100 ? -12.377 -5.396 13.059 1.00 93.62 100 TYR A O 1
ATOM 767 N N . ARG A 1 101 ? -10.317 -6.013 12.429 1.00 94.19 101 ARG A N 1
ATOM 768 C CA . ARG A 1 101 ? -9.745 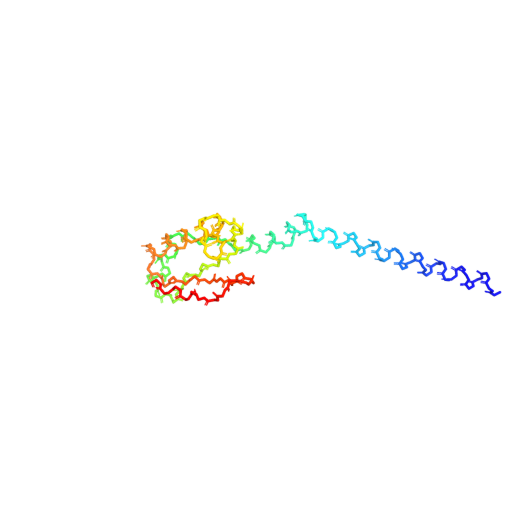-5.892 13.782 1.00 94.19 101 ARG A CA 1
ATOM 769 C C . ARG A 1 101 ? -9.818 -4.458 14.295 1.00 94.19 101 ARG A C 1
ATOM 771 O O . ARG A 1 101 ? -10.220 -4.258 15.439 1.00 94.19 101 ARG A O 1
ATOM 778 N N . VAL A 1 102 ? -9.500 -3.472 13.455 1.00 93.06 102 VAL A N 1
ATOM 779 C CA . VAL A 1 102 ? -9.654 -2.049 13.801 1.00 93.06 102 VAL A CA 1
ATOM 780 C C . VAL A 1 102 ? -11.114 -1.721 14.090 1.00 93.06 102 VAL A C 1
ATOM 782 O O . VAL A 1 102 ? -11.404 -1.204 15.167 1.00 93.06 102 VAL A O 1
ATOM 785 N N . TYR A 1 103 ? -12.036 -2.106 13.202 1.00 93.31 103 TYR A N 1
ATOM 786 C CA . TYR A 1 103 ? -13.479 -1.929 13.401 1.00 93.31 103 TYR A CA 1
ATOM 787 C C . TYR A 1 103 ? -13.958 -2.485 14.750 1.00 93.31 103 TYR A C 1
ATOM 789 O O . TYR A 1 103 ? -14.682 -1.812 15.481 1.00 93.31 103 TYR A O 1
ATOM 797 N N . ARG A 1 104 ? -13.516 -3.691 15.126 1.00 93.44 104 ARG A N 1
ATOM 798 C CA . ARG A 1 104 ? -13.917 -4.342 16.383 1.00 93.44 104 ARG A CA 1
ATOM 799 C C . ARG A 1 104 ? -13.452 -3.609 17.637 1.00 93.44 104 ARG A C 1
ATOM 801 O O . ARG A 1 104 ? -14.119 -3.723 18.662 1.00 93.44 104 ARG A O 1
ATOM 808 N N . VAL A 1 105 ? -12.326 -2.903 17.571 1.00 92.06 105 VAL A N 1
ATOM 809 C CA . VAL A 1 105 ? -11.748 -2.184 18.714 1.00 92.06 105 VAL A CA 1
ATOM 810 C C . VAL A 1 105 ? -12.281 -0.752 18.796 1.00 92.06 105 VAL A C 1
ATOM 812 O O . VAL A 1 105 ? -12.608 -0.279 19.883 1.00 92.06 105 VAL A O 1
ATOM 815 N N . THR A 1 106 ? -12.392 -0.057 17.663 1.00 91.62 106 THR A N 1
ATOM 816 C CA . THR A 1 106 ? -12.729 1.375 17.629 1.00 91.62 106 THR A CA 1
ATOM 817 C C . THR A 1 106 ? -14.212 1.640 17.386 1.00 91.62 106 THR A C 1
ATOM 819 O O . THR A 1 106 ? -14.731 2.669 17.812 1.00 91.62 106 THR A O 1
ATOM 822 N N . GLY A 1 107 ? -14.913 0.738 16.698 1.00 91.38 107 GLY A N 1
ATOM 823 C CA . GLY A 1 107 ? -16.278 0.960 16.224 1.00 91.38 107 GLY A CA 1
ATOM 824 C C . GLY A 1 107 ? -16.394 2.015 15.116 1.00 91.38 107 GLY A C 1
ATOM 825 O O . GLY A 1 107 ? -17.506 2.449 14.820 1.00 91.38 107 GLY A O 1
ATOM 826 N N . PHE A 1 108 ? -15.282 2.455 14.512 1.00 93.69 108 PHE A N 1
ATOM 827 C CA . PHE A 1 108 ? -15.327 3.372 13.369 1.00 93.69 108 PHE A CA 1
ATOM 828 C C . PHE A 1 108 ? -16.029 2.722 12.172 1.00 93.69 108 PHE A C 1
ATOM 830 O O . PHE A 1 108 ? -15.809 1.538 11.940 1.00 93.69 108 PHE A O 1
ATOM 837 N N . PRO A 1 109 ? -16.812 3.461 11.366 1.00 92.44 109 PRO A N 1
ATOM 838 C CA . PRO A 1 109 ? -17.419 2.922 10.152 1.00 92.44 109 PRO A CA 1
ATOM 839 C C . PRO A 1 109 ? -16.374 2.267 9.240 1.00 92.44 109 PRO A C 1
ATOM 841 O O . PRO A 1 109 ? -15.357 2.888 8.924 1.00 92.44 109 PRO A O 1
ATOM 844 N N . LEU A 1 110 ? -16.630 1.025 8.821 1.00 91.38 110 LEU A N 1
ATOM 845 C CA . LEU A 1 110 ? -15.762 0.257 7.929 1.00 91.38 110 LEU A CA 1
ATOM 846 C C . LEU A 1 110 ? -16.311 0.318 6.500 1.00 91.38 110 LEU A C 1
ATOM 848 O O . LEU A 1 110 ? -17.442 -0.085 6.245 1.00 91.38 110 LEU A O 1
ATOM 852 N N . CYS A 1 111 ? -15.499 0.803 5.568 1.00 90.62 111 CYS A N 1
ATOM 853 C CA . CYS A 1 111 ? -15.794 0.829 4.142 1.00 90.62 111 CYS A CA 1
ATOM 854 C C . CYS A 1 111 ? -14.785 -0.049 3.403 1.00 90.62 111 CYS A C 1
ATOM 856 O O . CYS A 1 111 ? -13.579 0.072 3.613 1.00 90.62 111 CYS A O 1
ATOM 858 N N . VAL A 1 112 ? -15.270 -0.921 2.522 1.00 88.56 112 VAL A N 1
ATOM 859 C CA . VAL A 1 112 ? -14.425 -1.727 1.638 1.00 88.56 112 VAL A CA 1
ATOM 860 C C . VAL A 1 112 ? -14.586 -1.186 0.225 1.00 88.56 112 VAL A C 1
ATOM 862 O O . VAL A 1 112 ? -15.703 -1.088 -0.277 1.00 88.56 112 VAL A O 1
ATOM 865 N N . SER A 1 113 ? -13.472 -0.814 -0.400 1.00 85.19 113 SER A N 1
ATOM 866 C CA . SER A 1 113 ? -13.433 -0.292 -1.766 1.00 85.19 113 SER A CA 1
ATOM 867 C C . SER A 1 113 ? -12.572 -1.184 -2.654 1.00 85.19 113 SER A C 1
ATOM 869 O O . SER A 1 113 ? -11.548 -1.724 -2.216 1.00 85.19 113 SER A O 1
ATOM 871 N N . GLY A 1 114 ? -12.992 -1.356 -3.906 1.00 78.62 114 GLY A N 1
ATOM 872 C CA . GLY A 1 114 ? -12.360 -2.263 -4.852 1.00 78.62 114 GLY A CA 1
ATOM 873 C C . GLY A 1 114 ? -12.743 -2.019 -6.296 1.00 78.62 114 GLY A C 1
ATOM 874 O O . GLY A 1 114 ? -13.792 -1.447 -6.589 1.00 78.62 114 GLY A O 1
ATOM 875 N N . GLY A 1 115 ? -11.865 -2.465 -7.191 1.00 73.25 115 GLY A N 1
ATOM 876 C CA . GLY A 1 115 ? -12.160 -2.563 -8.613 1.00 73.25 115 GLY A CA 1
ATOM 877 C C . GLY A 1 115 ? -12.955 -3.827 -8.929 1.00 73.25 115 GLY A C 1
ATOM 878 O O . GLY A 1 115 ? -12.901 -4.812 -8.196 1.00 73.25 115 GLY A O 1
ATOM 879 N N . VAL A 1 116 ? -13.675 -3.793 -10.045 1.00 70.12 116 VAL A N 1
ATOM 880 C CA . VAL A 1 116 ? -14.279 -4.981 -10.648 1.00 70.12 116 VAL A CA 1
ATOM 881 C C . VAL A 1 116 ? -13.358 -5.445 -11.770 1.00 70.12 116 VAL A C 1
ATOM 883 O O . VAL A 1 116 ? -12.918 -4.633 -12.587 1.00 70.12 116 VAL A O 1
ATOM 886 N N . GLU A 1 117 ? -13.039 -6.736 -11.797 1.00 63.50 117 GLU A N 1
ATOM 887 C CA . GLU A 1 117 ? -12.225 -7.317 -12.862 1.00 63.50 117 GLU A CA 1
ATOM 888 C C . GLU A 1 117 ? -12.940 -7.139 -14.220 1.00 63.50 117 GLU A C 1
ATOM 890 O O . GLU A 1 117 ? -14.145 -7.391 -14.310 1.00 63.50 117 GLU A O 1
ATOM 895 N N . PRO A 1 118 ? -12.251 -6.740 -15.303 1.00 56.78 118 PRO A N 1
ATOM 896 C CA . PRO A 1 118 ? -12.863 -6.683 -16.628 1.00 56.78 118 PRO A CA 1
ATOM 897 C C . PRO A 1 118 ? -13.423 -8.059 -17.028 1.00 56.78 118 PRO A C 1
ATOM 899 O O . PRO A 1 118 ? -12.666 -9.020 -17.152 1.00 56.78 118 PRO A O 1
ATOM 902 N N . GLY A 1 119 ? -14.743 -8.155 -17.217 1.00 57.00 119 GLY A N 1
ATOM 903 C CA . GLY A 1 119 ? -15.456 -9.413 -17.491 1.00 57.00 119 GLY A CA 1
ATOM 904 C C . GLY A 1 119 ? -16.221 -9.995 -16.295 1.00 57.00 119 GLY A C 1
ATOM 905 O O . GLY A 1 119 ? -17.032 -10.896 -16.484 1.00 57.00 119 GLY A O 1
ATOM 906 N N . ALA A 1 120 ? -16.030 -9.456 -15.089 1.00 58.16 120 ALA A N 1
ATOM 907 C CA . ALA A 1 120 ? -16.946 -9.662 -13.976 1.00 58.16 120 ALA A CA 1
ATOM 908 C C . ALA A 1 120 ? -18.093 -8.649 -14.109 1.00 58.16 120 ALA A C 1
ATOM 910 O O . ALA A 1 120 ? -17.896 -7.447 -13.934 1.00 58.16 120 ALA A O 1
ATOM 911 N N . GLU A 1 121 ? -19.291 -9.103 -14.478 1.00 52.31 121 GLU A N 1
ATOM 912 C CA . GLU A 1 121 ? -20.460 -8.221 -14.482 1.00 52.31 121 GLU A CA 1
ATOM 913 C C . GLU A 1 121 ? -20.771 -7.789 -13.044 1.00 52.31 121 GLU A C 1
ATOM 915 O O . GLU A 1 121 ? -20.889 -8.608 -12.131 1.00 52.31 121 GLU A O 1
ATOM 920 N N . GLY A 1 122 ? -20.777 -6.471 -12.840 1.00 55.78 122 GLY A N 1
ATOM 921 C CA . GLY A 1 122 ? -20.660 -5.849 -11.533 1.00 55.78 122 GLY A CA 1
ATOM 922 C C . GLY A 1 122 ? -21.850 -6.080 -10.612 1.00 55.78 122 GLY A C 1
ATOM 923 O O . GLY A 1 122 ? -22.996 -6.071 -11.039 1.00 55.78 122 GLY A O 1
ATOM 924 N N . LEU A 1 123 ? -21.545 -6.197 -9.322 1.00 48.19 123 LEU A N 1
ATOM 925 C CA . LEU A 1 123 ? -22.399 -5.861 -8.182 1.00 48.19 123 LEU A CA 1
ATOM 926 C C . LEU A 1 123 ? -21.616 -6.252 -6.935 1.00 48.19 123 LEU A C 1
ATOM 928 O O . LEU A 1 123 ? -21.459 -7.441 -6.702 1.00 48.19 123 LEU A O 1
ATOM 932 N N . LEU A 1 124 ? -21.144 -5.290 -6.135 1.00 44.72 124 LEU A N 1
ATOM 933 C CA . LEU A 1 124 ? -21.091 -5.458 -4.677 1.00 44.72 124 LEU A CA 1
ATOM 934 C C . LEU A 1 124 ? -20.719 -4.139 -3.980 1.00 44.72 124 LEU A C 1
ATOM 936 O O . LEU A 1 124 ? -19.561 -3.848 -3.695 1.00 44.72 124 LEU A O 1
ATOM 940 N N . TRP A 1 125 ? -21.735 -3.349 -3.641 1.00 35.78 125 TRP A N 1
ATOM 941 C CA . TRP A 1 125 ? -21.641 -2.465 -2.482 1.00 35.78 125 TRP A CA 1
ATOM 942 C C . TRP A 1 125 ? -21.941 -3.323 -1.249 1.00 35.78 125 TRP A C 1
ATOM 944 O O . TRP A 1 125 ? -23.100 -3.481 -0.870 1.00 35.78 125 TRP A O 1
ATOM 954 N N . LEU A 1 126 ? -20.915 -3.930 -0.647 1.00 42.50 126 LEU A N 1
ATOM 955 C CA . LEU A 1 126 ? -21.054 -4.568 0.664 1.00 42.50 126 LEU A CA 1
ATOM 956 C C . LEU A 1 126 ? -21.177 -3.464 1.720 1.00 42.50 126 LEU A C 1
ATOM 958 O O . LEU A 1 126 ? -20.181 -2.896 2.164 1.00 42.50 126 LEU A O 1
ATOM 962 N N . ARG A 1 127 ? -22.414 -3.146 2.113 1.00 32.81 127 ARG A N 1
ATOM 963 C CA . ARG A 1 127 ? -22.674 -2.529 3.416 1.00 32.81 127 ARG A CA 1
ATOM 964 C C . ARG A 1 127 ? -22.618 -3.639 4.464 1.00 32.81 127 ARG A C 1
ATOM 966 O O . ARG A 1 127 ? -23.514 -4.479 4.496 1.00 32.81 127 ARG A O 1
ATOM 973 N N . LEU A 1 128 ? -21.541 -3.648 5.246 1.00 42.00 128 LEU A N 1
ATOM 974 C CA . LEU A 1 128 ? -21.460 -4.356 6.526 1.00 42.00 128 LEU A CA 1
ATOM 975 C C . LEU A 1 128 ? -22.178 -3.549 7.613 1.00 42.00 128 LEU A C 1
ATOM 977 O O . LEU A 1 128 ? -22.136 -2.298 7.533 1.00 42.00 128 LEU A O 1
#

Solvent-accessible surface area (backbone atoms only — not comparable to full-atom values): 7600 Å² total; per-residue (Å²): 111,68,68,60,52,49,49,51,50,48,51,52,50,50,52,52,50,47,52,52,52,51,52,51,51,51,51,48,45,57,74,31,73,68,29,44,48,63,60,48,46,65,61,52,70,76,58,77,82,82,51,73,65,57,52,41,49,41,48,75,73,64,55,93,62,68,45,75,33,76,47,84,42,65,37,72,77,30,82,87,23,59,96,63,27,43,35,82,17,71,67,25,48,53,45,49,52,51,49,49,53,48,31,75,73,53,66,37,56,71,45,73,45,70,84,75,59,95,87,48,83,83,83,82,88,75,83,122